Protein AF-A0A0C1QQP1-F1 (afdb_monomer)

Sequence (90 aa):
EVLADGGYDGNNTYGFLENQNIKPTIPPPKNAKKATEKHRSDTINYIREKGYHAWYNKNKYGRREIVENTICRYKSIIGAKLRSRKWDNQ

Structure (mmCIF, N/CA/C/O backbone):
data_AF-A0A0C1QQP1-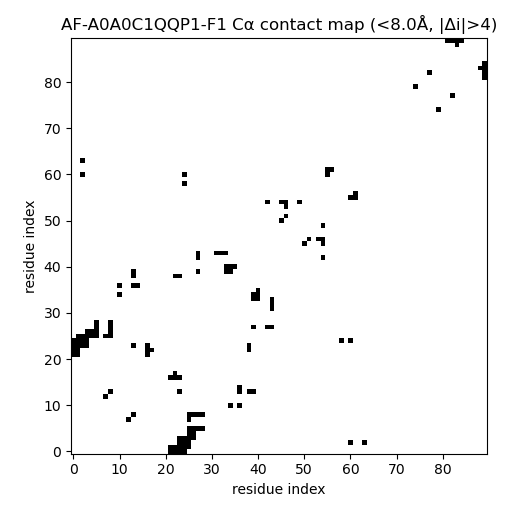F1
#
_entry.id   AF-A0A0C1QQP1-F1
#
loop_
_atom_site.group_PDB
_atom_site.id
_atom_site.type_symbol
_atom_site.label_atom_id
_atom_site.label_alt_id
_atom_site.label_comp_id
_atom_site.label_asym_id
_atom_site.label_entity_id
_atom_site.label_seq_id
_atom_site.pdbx_PDB_ins_code
_atom_site.Cartn_x
_atom_site.Cartn_y
_atom_site.Cartn_z
_atom_site.occupancy
_atom_site.B_iso_or_equiv
_atom_site.auth_seq_id
_atom_site.auth_comp_id
_atom_site.auth_asym_id
_atom_site.auth_atom_id
_atom_site.pdbx_PDB_model_num
ATOM 1 N N . GLU A 1 1 ? -2.924 -12.307 0.757 1.00 87.19 1 GLU A N 1
ATOM 2 C CA . GLU A 1 1 ? -3.009 -10.853 1.024 1.00 87.19 1 GLU A CA 1
ATOM 3 C C . GLU A 1 1 ? -2.771 -10.104 -0.277 1.00 87.19 1 GLU A C 1
ATOM 5 O O . GLU A 1 1 ? -2.084 -10.640 -1.138 1.00 87.19 1 GLU A O 1
ATOM 10 N N . VAL A 1 2 ? -3.336 -8.911 -0.428 1.00 91.12 2 VAL A N 1
ATOM 11 C CA . VAL A 1 2 ? -3.120 -8.037 -1.590 1.00 91.12 2 VAL A CA 1
ATOM 12 C C . VAL A 1 2 ? -2.441 -6.759 -1.122 1.00 91.12 2 VAL A C 1
ATOM 14 O O . VAL A 1 2 ? -2.859 -6.163 -0.132 1.00 91.12 2 VAL A O 1
ATOM 17 N N . LEU A 1 3 ? -1.391 -6.356 -1.836 1.00 92.25 3 LEU A N 1
ATOM 18 C CA . LEU A 1 3 ? -0.699 -5.082 -1.657 1.00 92.25 3 LEU A CA 1
ATOM 19 C C . LEU A 1 3 ? -1.138 -4.147 -2.781 1.00 92.25 3 LEU A C 1
ATOM 21 O O . LEU A 1 3 ? -0.874 -4.430 -3.950 1.00 92.25 3 LEU A O 1
ATOM 25 N N . ALA A 1 4 ? -1.787 -3.042 -2.437 1.00 91.31 4 ALA A N 1
ATOM 26 C CA . ALA A 1 4 ? -2.221 -2.046 -3.411 1.00 91.31 4 ALA A CA 1
ATOM 27 C C . ALA A 1 4 ? -1.867 -0.636 -2.929 1.00 91.31 4 ALA A C 1
ATOM 29 O O . ALA A 1 4 ? -1.655 -0.426 -1.736 1.00 91.31 4 ALA A O 1
ATOM 30 N N . ASP A 1 5 ? -1.769 0.309 -3.863 1.00 89.19 5 ASP A N 1
ATOM 31 C CA . ASP A 1 5 ? -1.539 1.712 -3.530 1.00 89.19 5 ASP A CA 1
ATOM 32 C C . ASP A 1 5 ? -2.806 2.352 -2.962 1.00 89.19 5 ASP A C 1
ATOM 34 O O . ASP A 1 5 ? -3.903 1.799 -3.050 1.00 89.19 5 ASP A O 1
ATOM 38 N N . GLY A 1 6 ? -2.649 3.544 -2.385 1.00 87.81 6 GLY A N 1
ATOM 39 C CA . GLY A 1 6 ? -3.762 4.285 -1.794 1.00 87.81 6 GLY A CA 1
ATOM 40 C C . GLY A 1 6 ? -4.873 4.649 -2.786 1.00 87.81 6 GLY A C 1
ATOM 41 O O . GLY A 1 6 ? -5.966 4.988 -2.346 1.00 87.81 6 GLY A O 1
ATOM 42 N N . GLY A 1 7 ? -4.645 4.540 -4.102 1.00 88.62 7 GLY A N 1
ATOM 43 C CA . GLY A 1 7 ? -5.693 4.702 -5.113 1.00 88.62 7 GLY A CA 1
ATOM 44 C C . GLY A 1 7 ? -6.753 3.599 -5.056 1.00 88.62 7 GLY A C 1
ATOM 45 O O . GLY A 1 7 ? -7.888 3.818 -5.467 1.00 88.62 7 GLY A O 1
ATOM 46 N N . TYR A 1 8 ? -6.417 2.443 -4.478 1.00 89.81 8 TYR A N 1
ATOM 47 C CA . TYR A 1 8 ? -7.349 1.343 -4.232 1.00 89.81 8 TYR A CA 1
ATOM 48 C C . TYR A 1 8 ? -8.031 1.422 -2.857 1.00 89.81 8 TYR A C 1
ATOM 50 O O . TYR A 1 8 ? -8.703 0.464 -2.472 1.00 89.81 8 TYR A O 1
ATOM 58 N N . ASP A 1 9 ? -7.894 2.521 -2.102 1.00 88.25 9 ASP A N 1
ATOM 59 C CA . ASP A 1 9 ? -8.624 2.726 -0.842 1.00 88.25 9 ASP A CA 1
ATOM 60 C C . ASP A 1 9 ? -10.095 3.108 -1.102 1.00 88.25 9 ASP A C 1
ATOM 62 O O . ASP A 1 9 ? -10.489 4.264 -0.967 1.00 88.25 9 ASP A O 1
ATOM 66 N N . GLY A 1 10 ? -10.925 2.137 -1.490 1.00 87.00 10 GLY A N 1
ATOM 67 C CA . GLY A 1 10 ? -12.347 2.356 -1.770 1.00 87.00 10 GLY A CA 1
ATOM 68 C C . GLY A 1 10 ? -13.237 1.233 -1.247 1.00 87.00 10 GLY A C 1
ATOM 69 O O . GLY A 1 10 ? -12.856 0.073 -1.245 1.00 87.00 10 GLY A O 1
ATOM 70 N N . ASN A 1 11 ? -14.461 1.546 -0.831 1.00 85.56 11 ASN A N 1
ATOM 71 C CA . ASN A 1 11 ? -15.357 0.562 -0.204 1.00 85.56 11 ASN A CA 1
ATOM 72 C C . ASN A 1 11 ? -15.583 -0.692 -1.071 1.00 85.56 11 ASN A C 1
ATOM 74 O O . ASN A 1 11 ? -15.521 -1.814 -0.575 1.00 85.56 11 ASN A O 1
ATOM 78 N N . ASN A 1 12 ? -15.740 -0.518 -2.387 1.00 88.19 12 ASN A N 1
ATOM 79 C CA . ASN A 1 12 ? -15.924 -1.636 -3.316 1.00 88.19 12 ASN A CA 1
ATOM 80 C C . ASN A 1 12 ? -14.708 -2.575 -3.368 1.00 88.19 12 ASN A C 1
ATOM 82 O O . ASN A 1 12 ? -14.884 -3.785 -3.507 1.00 88.19 12 ASN A O 1
ATOM 86 N N . THR A 1 13 ? -13.482 -2.047 -3.257 1.00 90.62 13 THR A N 1
ATOM 87 C CA . THR A 1 13 ? -12.268 -2.878 -3.286 1.00 90.62 13 THR A CA 1
ATOM 88 C C . THR A 1 13 ? -12.156 -3.695 -2.005 1.00 90.62 13 THR A C 1
ATOM 90 O O . THR A 1 13 ? -11.921 -4.899 -2.079 1.00 90.62 13 THR A O 1
ATOM 93 N N . TYR A 1 14 ? -12.400 -3.085 -0.842 1.00 90.12 14 TYR A N 1
ATOM 94 C CA . TYR A 1 14 ? -12.415 -3.803 0.432 1.00 90.12 14 TYR A CA 1
ATOM 95 C C . TYR A 1 14 ? -13.529 -4.847 0.480 1.00 90.12 14 TYR A C 1
ATOM 97 O O . TYR A 1 14 ? -13.244 -5.983 0.839 1.00 90.12 14 TYR A O 1
ATOM 105 N N . GLY A 1 15 ? -14.750 -4.516 0.047 1.00 89.56 15 GLY A N 1
ATOM 106 C CA . GLY A 1 15 ? -15.861 -5.471 0.001 1.00 89.56 15 GLY A CA 1
ATOM 107 C C . GLY A 1 15 ? -15.577 -6.666 -0.914 1.00 89.56 15 GLY A C 1
ATOM 108 O O . GLY A 1 15 ? -15.827 -7.811 -0.542 1.00 89.56 15 GLY A O 1
ATOM 109 N N . PHE A 1 16 ? -14.979 -6.433 -2.088 1.00 92.19 16 PHE A N 1
ATOM 110 C CA . PHE A 1 16 ? -14.542 -7.518 -2.970 1.00 92.19 16 PHE A CA 1
ATOM 111 C C . PHE A 1 16 ? -13.477 -8.405 -2.310 1.00 92.19 16 PHE A C 1
ATOM 113 O O . PHE A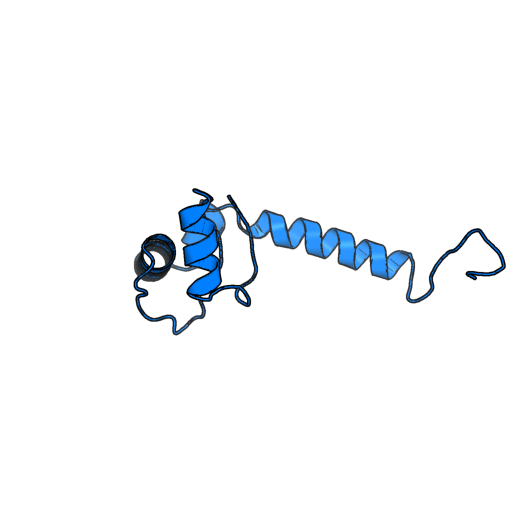 1 16 ? -13.583 -9.630 -2.346 1.00 92.19 16 PHE A O 1
ATOM 120 N N . LEU A 1 17 ? -12.462 -7.803 -1.686 1.00 92.25 17 LEU A N 1
ATOM 121 C CA . LEU A 1 17 ? -11.371 -8.536 -1.042 1.00 92.25 17 LEU A CA 1
ATOM 122 C C . LEU A 1 17 ? -11.846 -9.317 0.191 1.00 92.25 17 LEU A C 1
ATOM 124 O O . LEU A 1 17 ? -11.429 -10.459 0.374 1.00 92.25 17 LEU A O 1
ATOM 128 N N . GLU A 1 18 ? -12.751 -8.744 0.984 1.00 88.94 18 GLU A N 1
ATOM 129 C CA . GLU A 1 18 ? -13.404 -9.411 2.115 1.00 88.94 18 GLU A CA 1
ATOM 130 C C . GLU A 1 18 ? -14.219 -10.623 1.649 1.00 88.94 18 GLU A C 1
ATOM 132 O O . GLU A 1 18 ? -14.045 -11.712 2.195 1.00 88.94 18 GLU A O 1
ATOM 137 N N . ASN A 1 19 ? -15.010 -10.485 0.579 1.00 91.56 19 ASN A N 1
ATOM 138 C CA . ASN A 1 19 ? -15.772 -11.597 -0.004 1.00 91.56 19 ASN A CA 1
ATOM 139 C C . ASN A 1 19 ? -14.879 -12.734 -0.523 1.00 91.56 19 ASN A C 1
ATOM 141 O O . ASN A 1 19 ? -15.269 -13.897 -0.488 1.00 91.56 19 ASN A O 1
ATOM 145 N N . GLN A 1 20 ? -13.680 -12.408 -1.005 1.00 92.81 20 GLN A N 1
ATOM 146 C CA . GLN A 1 20 ? -12.687 -13.391 -1.449 1.00 92.81 20 GLN A CA 1
ATOM 147 C C . GLN A 1 20 ? -11.804 -13.913 -0.300 1.00 92.81 20 GLN A C 1
ATOM 149 O O . GLN A 1 20 ? -10.886 -14.698 -0.536 1.00 92.81 20 GLN A O 1
ATOM 154 N N . ASN A 1 21 ? -12.055 -13.486 0.944 1.00 90.69 21 ASN A N 1
ATOM 155 C CA . ASN A 1 21 ? -11.255 -13.811 2.125 1.00 90.69 21 ASN A CA 1
ATOM 156 C C . ASN A 1 21 ? -9.760 -13.446 1.970 1.00 90.69 21 ASN A C 1
ATOM 158 O O . ASN A 1 21 ? -8.855 -14.128 2.460 1.00 90.69 21 ASN A O 1
ATOM 162 N N . ILE A 1 22 ? -9.480 -12.353 1.256 1.00 92.31 22 ILE A N 1
ATOM 163 C CA . ILE A 1 22 ? -8.135 -11.848 0.991 1.00 92.31 22 ILE A CA 1
ATOM 164 C C . ILE A 1 22 ? -7.868 -10.655 1.904 1.00 92.31 22 ILE A C 1
ATOM 166 O O . ILE A 1 22 ? -8.513 -9.620 1.794 1.00 92.31 22 ILE A O 1
ATOM 170 N N . LYS A 1 23 ? -6.827 -10.741 2.741 1.00 91.12 23 LYS A N 1
ATOM 171 C CA . LYS A 1 23 ? -6.365 -9.602 3.551 1.00 91.12 23 LYS A CA 1
ATOM 172 C C . LYS A 1 23 ? -5.932 -8.415 2.658 1.00 91.12 23 LYS A C 1
ATOM 174 O O . LYS A 1 23 ? -4.927 -8.565 1.947 1.00 91.12 23 LYS A O 1
ATOM 179 N N . PRO A 1 24 ? -6.584 -7.239 2.739 1.00 91.62 24 PRO A N 1
ATOM 180 C CA . PRO A 1 24 ? -6.129 -6.025 2.070 1.00 91.62 24 PRO A CA 1
ATOM 181 C C . PRO A 1 24 ? -4.991 -5.361 2.853 1.00 91.62 24 PRO A C 1
ATOM 183 O O . PRO A 1 24 ? -5.090 -5.152 4.061 1.00 91.62 24 PRO A O 1
ATOM 186 N N . THR A 1 25 ? -3.910 -5.004 2.162 1.00 93.50 25 THR A N 1
ATOM 187 C CA . THR A 1 25 ? -2.808 -4.184 2.684 1.00 93.50 25 THR A CA 1
ATOM 188 C C . THR A 1 25 ? -2.677 -2.947 1.806 1.00 93.50 25 THR A C 1
ATOM 190 O O . THR A 1 25 ? -1.886 -2.909 0.864 1.00 93.50 25 THR A O 1
ATOM 193 N N . ILE A 1 26 ? -3.513 -1.956 2.103 1.00 92.50 26 ILE A N 1
ATOM 194 C CA . ILE A 1 26 ? -3.670 -0.728 1.326 1.00 92.50 26 ILE A CA 1
ATOM 195 C C . ILE A 1 26 ? -3.492 0.450 2.291 1.00 92.50 26 ILE A C 1
ATOM 197 O O . ILE A 1 26 ? -4.110 0.439 3.359 1.00 92.50 26 ILE A O 1
ATOM 201 N N . PRO A 1 27 ? -2.629 1.434 1.987 1.00 91.31 27 PRO A N 1
ATOM 202 C CA . PRO A 1 27 ? -2.436 2.582 2.856 1.00 91.31 27 PRO A CA 1
ATOM 203 C C . PRO A 1 27 ? -3.645 3.524 2.734 1.00 91.31 27 PRO A C 1
ATOM 205 O O . PRO A 1 27 ? -3.927 4.007 1.635 1.00 91.31 27 PRO A O 1
ATOM 208 N N . PRO A 1 28 ? -4.357 3.825 3.833 1.00 89.56 28 PRO A N 1
ATOM 209 C CA . PRO A 1 28 ? -5.457 4.776 3.792 1.00 89.56 28 PRO A CA 1
ATOM 210 C C . PRO A 1 28 ? -4.927 6.215 3.633 1.00 89.56 28 PRO A C 1
ATOM 212 O O . PRO A 1 28 ? -3.808 6.520 4.064 1.00 89.56 28 PRO A O 1
ATOM 215 N N . PRO A 1 29 ? -5.723 7.141 3.071 1.00 86.62 29 PRO A N 1
ATOM 216 C CA . PRO A 1 29 ? -5.351 8.546 2.975 1.00 86.62 29 PRO A CA 1
ATOM 217 C C . PRO A 1 29 ? -5.179 9.172 4.366 1.00 86.62 29 PRO A C 1
ATOM 219 O O . PRO A 1 29 ? -5.812 8.765 5.340 1.00 86.62 29 PRO A O 1
ATOM 222 N N . LYS A 1 30 ? -4.362 10.228 4.462 1.00 80.88 30 LYS A N 1
ATOM 223 C CA . LYS A 1 30 ? -4.031 10.893 5.740 1.00 80.88 30 LYS A CA 1
ATOM 224 C C . LYS A 1 30 ? -5.268 11.317 6.549 1.00 80.88 30 LYS A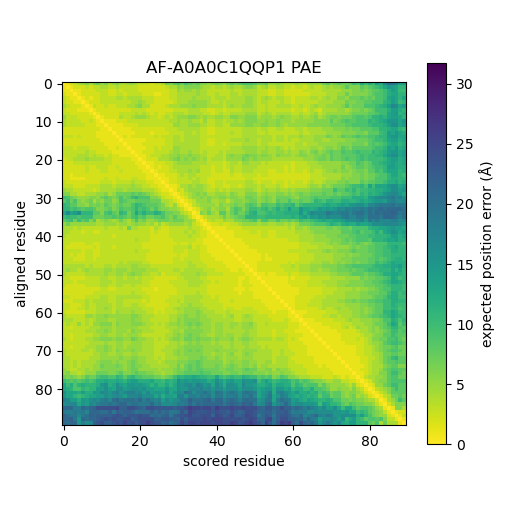 C 1
ATOM 226 O O . LYS A 1 30 ? -5.269 11.220 7.770 1.00 80.88 30 LYS A O 1
ATOM 231 N N . ASN A 1 31 ? -6.328 11.736 5.857 1.00 80.75 31 ASN A N 1
ATOM 232 C CA . ASN A 1 31 ? -7.590 12.183 6.453 1.00 80.75 31 ASN A CA 1
ATOM 233 C C . ASN A 1 31 ? -8.680 11.095 6.433 1.00 80.75 31 ASN A C 1
ATOM 235 O O . ASN A 1 31 ? -9.872 11.411 6.463 1.00 80.75 31 ASN A O 1
ATOM 239 N N . ALA A 1 32 ? -8.298 9.816 6.353 1.00 82.00 32 ALA A N 1
ATOM 240 C CA . ALA A 1 32 ? -9.252 8.719 6.313 1.00 82.00 32 ALA A CA 1
ATOM 241 C C . ALA A 1 32 ? -10.137 8.697 7.566 1.00 82.00 32 ALA A C 1
ATOM 243 O O . ALA A 1 32 ? -9.671 8.744 8.715 1.00 82.00 32 ALA A O 1
ATOM 244 N N . LYS A 1 33 ? -11.445 8.612 7.325 1.00 80.25 33 LYS A N 1
ATOM 245 C CA . LYS A 1 33 ? -12.464 8.394 8.351 1.00 80.25 33 LYS A CA 1
ATOM 246 C C . LYS A 1 33 ? -12.731 6.900 8.494 1.00 80.25 33 LYS A C 1
ATOM 248 O O . LYS A 1 33 ? -12.488 6.138 7.561 1.00 80.25 33 LYS A O 1
ATOM 253 N N . LYS A 1 34 ? -13.235 6.508 9.669 1.00 74.81 34 LYS A N 1
ATOM 254 C CA . LYS A 1 34 ? -13.667 5.129 9.921 1.00 74.81 34 LYS A CA 1
ATOM 255 C C . LYS A 1 34 ? -14.621 4.680 8.813 1.00 74.81 34 LYS A C 1
ATOM 257 O O . LYS A 1 34 ? -15.462 5.460 8.369 1.00 74.81 34 LYS A O 1
ATOM 262 N N . ALA A 1 35 ? -14.430 3.447 8.379 1.00 76.81 35 ALA A N 1
ATOM 263 C CA . ALA A 1 35 ? -15.181 2.809 7.315 1.00 76.81 35 ALA A CA 1
ATOM 264 C C . ALA A 1 35 ? -16.110 1.737 7.896 1.00 76.81 35 ALA A C 1
ATOM 266 O O . ALA A 1 35 ? -15.917 1.299 9.034 1.00 76.81 35 ALA A O 1
ATOM 267 N N . THR A 1 36 ? -17.087 1.295 7.112 1.00 76.94 36 THR A N 1
ATOM 268 C CA . THR A 1 36 ? -17.930 0.151 7.487 1.00 76.94 36 THR A CA 1
ATOM 269 C C . THR A 1 36 ? -17.123 -1.147 7.435 1.00 76.94 36 THR A C 1
ATOM 271 O O . THR A 1 36 ? -17.317 -2.042 8.252 1.00 76.94 36 THR A O 1
ATOM 274 N N . GLU A 1 37 ? -16.167 -1.216 6.513 1.00 81.94 37 GLU A N 1
ATOM 275 C CA . GLU A 1 37 ? -15.306 -2.364 6.271 1.00 81.94 37 GLU A CA 1
ATOM 276 C C . GLU A 1 37 ? -14.296 -2.519 7.409 1.00 81.94 37 GLU A C 1
ATOM 278 O O . GLU A 1 37 ? -13.545 -1.593 7.760 1.00 81.94 37 GLU A O 1
ATOM 283 N N . LYS A 1 38 ? -14.271 -3.719 7.993 1.00 84.00 38 LYS A N 1
ATOM 284 C CA . LYS A 1 38 ? -13.515 -4.002 9.213 1.00 84.00 38 LYS A CA 1
ATOM 285 C C . LYS A 1 38 ? -12.019 -3.822 8.981 1.00 84.00 38 LYS A C 1
ATOM 287 O O . LYS A 1 38 ? -11.360 -3.127 9.752 1.00 84.00 38 LYS A O 1
ATOM 292 N N . HIS A 1 39 ? -11.487 -4.361 7.881 1.00 86.06 39 HIS A N 1
ATOM 293 C CA . HIS A 1 39 ? -10.051 -4.278 7.599 1.00 86.06 39 HIS A CA 1
ATOM 294 C C . HIS A 1 39 ? -9.553 -2.845 7.398 1.00 86.06 39 HIS A C 1
ATOM 296 O O . HIS A 1 39 ? -8.447 -2.503 7.837 1.00 86.06 39 HIS A O 1
ATOM 302 N N . ARG A 1 40 ? -10.364 -1.997 6.756 1.00 88.81 40 ARG A N 1
ATOM 303 C CA . ARG A 1 40 ? -10.037 -0.584 6.553 1.00 88.81 40 ARG A CA 1
ATOM 304 C C . ARG A 1 40 ? -10.047 0.170 7.880 1.00 88.81 40 ARG A C 1
ATOM 306 O O . ARG A 1 40 ? -9.084 0.867 8.200 1.00 88.81 40 ARG A O 1
ATOM 313 N N . SER A 1 41 ? -11.091 -0.015 8.686 1.00 88.69 41 SER A N 1
ATOM 314 C CA . SER A 1 41 ? -11.205 0.606 10.010 1.00 88.69 41 SER A CA 1
ATOM 315 C C . SER A 1 41 ? -10.096 0.176 10.970 1.00 88.69 41 SER A C 1
ATOM 317 O O . SER A 1 41 ? -9.506 1.031 11.635 1.00 88.69 41 SER A O 1
ATOM 319 N N . ASP A 1 42 ? -9.750 -1.111 11.001 1.00 89.75 42 ASP A N 1
ATOM 320 C CA . ASP A 1 42 ? -8.653 -1.639 11.819 1.00 89.75 42 ASP A CA 1
ATOM 321 C C . ASP A 1 42 ? -7.308 -1.037 11.404 1.00 89.75 42 ASP A C 1
ATOM 323 O O . ASP A 1 42 ? -6.506 -0.639 12.252 1.00 89.75 42 ASP A O 1
ATOM 327 N N . THR A 1 43 ? -7.079 -0.901 10.096 1.00 90.88 43 THR A N 1
ATOM 328 C CA . THR A 1 43 ? -5.875 -0.268 9.549 1.00 90.88 43 THR A CA 1
ATOM 329 C C . THR A 1 43 ? -5.773 1.199 9.966 1.00 90.88 43 THR A C 1
ATOM 331 O O . THR A 1 43 ? -4.728 1.628 10.458 1.00 90.88 43 THR A O 1
ATOM 334 N N . ILE A 1 44 ? -6.862 1.961 9.837 1.00 91.00 44 ILE A N 1
ATOM 335 C CA . ILE A 1 44 ? -6.915 3.374 10.241 1.00 91.00 44 ILE A CA 1
ATOM 336 C C . ILE A 1 44 ? -6.675 3.523 11.746 1.00 91.00 44 ILE A C 1
ATOM 338 O O . ILE A 1 44 ? -5.888 4.375 12.157 1.00 91.00 44 ILE A O 1
ATOM 342 N N . ASN A 1 45 ? -7.324 2.703 12.576 1.00 91.88 45 ASN A N 1
ATOM 343 C CA . ASN A 1 45 ? -7.147 2.746 14.028 1.00 91.88 45 ASN A CA 1
ATOM 344 C C . ASN A 1 45 ? -5.704 2.404 14.420 1.00 91.88 45 ASN A C 1
ATOM 346 O O . ASN A 1 45 ? -5.102 3.127 15.210 1.00 91.88 45 ASN A O 1
ATOM 350 N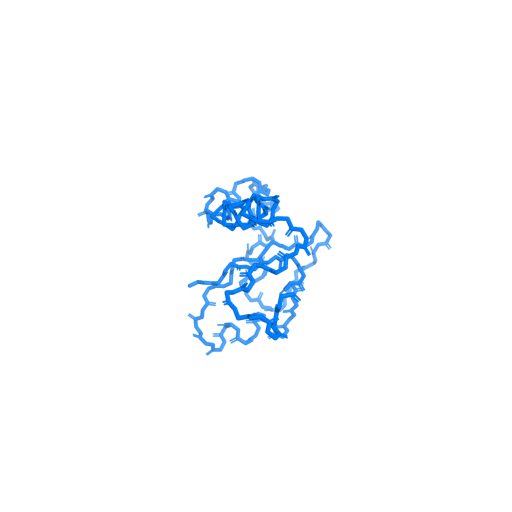 N . TYR A 1 46 ? -5.117 1.370 13.811 1.00 92.88 46 TYR A N 1
ATOM 351 C CA . TYR A 1 46 ? -3.728 0.991 14.061 1.00 92.88 46 TYR A CA 1
ATOM 352 C C . TYR A 1 46 ? -2.750 2.110 13.680 1.00 92.88 46 TYR A C 1
ATOM 354 O O . TYR A 1 46 ? -1.829 2.412 14.437 1.00 92.88 46 TYR A O 1
ATOM 362 N N . ILE A 1 47 ? -2.961 2.765 12.532 1.00 92.62 47 ILE A N 1
ATOM 363 C CA . ILE A 1 47 ? -2.144 3.909 12.105 1.00 92.62 47 ILE A CA 1
ATOM 364 C C . ILE A 1 47 ? -2.315 5.096 13.062 1.00 92.62 47 ILE A C 1
ATOM 366 O O . ILE A 1 47 ? -1.335 5.778 13.348 1.00 92.62 47 ILE A O 1
ATOM 370 N N . ARG A 1 48 ? -3.519 5.342 13.590 1.00 91.00 48 ARG A N 1
ATOM 371 C CA . ARG A 1 48 ? -3.750 6.406 14.584 1.00 91.00 48 ARG A CA 1
ATOM 372 C C . ARG A 1 48 ? -3.075 6.120 15.924 1.00 91.00 48 ARG A C 1
ATOM 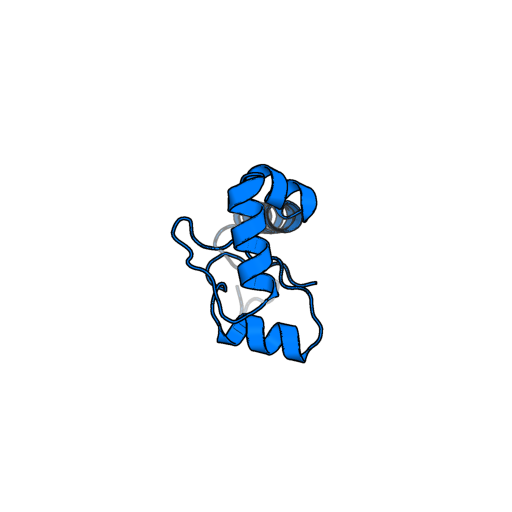374 O O . ARG A 1 48 ? -2.592 7.050 16.553 1.00 91.00 48 ARG A O 1
ATOM 381 N N . GLU A 1 49 ? 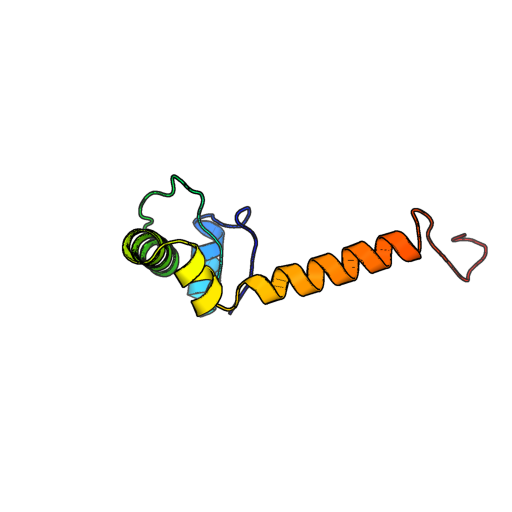-3.039 4.861 16.349 1.00 93.69 49 GLU A N 1
ATOM 382 C CA . GLU A 1 49 ? -2.461 4.463 17.636 1.00 93.69 49 GLU A CA 1
ATOM 383 C C . GLU A 1 49 ? -0.929 4.339 17.588 1.00 93.69 49 GLU A C 1
ATOM 385 O O . GLU A 1 49 ? -0.240 4.783 18.502 1.00 93.69 49 GLU A O 1
ATOM 390 N N . LYS A 1 50 ? -0.383 3.707 16.540 1.00 93.81 50 LYS A N 1
ATOM 391 C CA . LYS A 1 50 ? 1.047 3.351 16.439 1.00 93.81 50 LYS A CA 1
ATOM 392 C C . LYS A 1 50 ? 1.813 4.153 15.386 1.00 93.81 50 LYS A C 1
ATOM 394 O O . LYS A 1 50 ? 3.036 4.057 15.318 1.00 93.81 50 LYS A O 1
ATOM 399 N N . GLY A 1 51 ? 1.119 4.924 14.555 1.00 93.25 51 GLY A N 1
ATOM 400 C CA . GLY A 1 51 ? 1.703 5.666 13.442 1.00 93.25 51 GLY A CA 1
ATOM 401 C C . GLY A 1 51 ? 1.807 4.862 12.141 1.00 93.25 51 GLY A C 1
ATOM 402 O O . GLY A 1 51 ? 1.737 3.630 12.106 1.00 93.25 51 GLY A O 1
ATOM 403 N N . TYR A 1 52 ? 2.015 5.586 11.039 1.00 91.94 52 TYR A N 1
ATOM 404 C CA . TYR A 1 52 ? 2.103 5.012 9.692 1.00 91.94 52 TYR A CA 1
ATOM 405 C C . TYR A 1 52 ? 3.319 4.091 9.514 1.00 91.94 52 TYR A C 1
ATOM 407 O O . TYR A 1 52 ? 3.186 2.995 8.976 1.00 91.94 52 TYR A O 1
ATOM 415 N N . HIS A 1 53 ? 4.498 4.481 10.012 1.00 92.81 53 HIS A N 1
ATOM 416 C CA . HIS A 1 53 ? 5.714 3.668 9.877 1.00 92.81 53 HIS A CA 1
ATOM 417 C C . HIS A 1 53 ? 5.616 2.324 10.609 1.00 92.81 53 HIS A C 1
ATOM 419 O O . HIS A 1 53 ? 6.088 1.307 10.100 1.00 92.81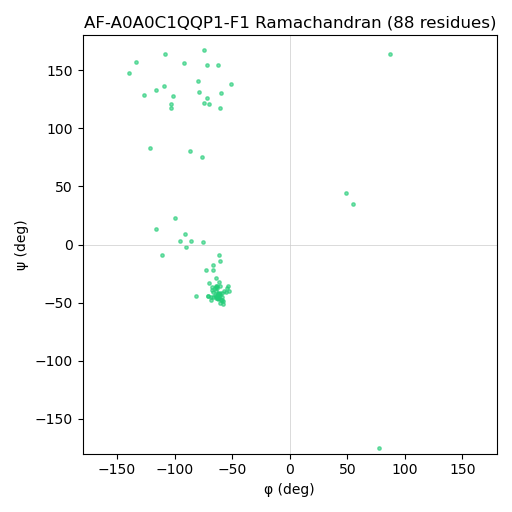 53 HIS A O 1
ATOM 425 N N . ALA A 1 54 ? 4.949 2.284 11.767 1.00 93.94 54 ALA A N 1
ATOM 426 C CA . ALA A 1 54 ? 4.687 1.032 12.468 1.00 93.94 54 ALA A CA 1
ATOM 427 C C . ALA A 1 54 ? 3.804 0.100 11.626 1.00 93.94 54 ALA A C 1
ATOM 429 O O . ALA A 1 54 ? 4.094 -1.090 11.502 1.00 93.94 54 ALA A O 1
ATOM 430 N N . TRP A 1 55 ? 2.762 0.646 10.987 1.00 94.62 55 TRP A N 1
ATOM 431 C CA . TRP A 1 55 ? 1.900 -0.111 10.075 1.00 94.62 55 TRP A CA 1
ATOM 432 C C . TRP A 1 55 ? 2.664 -0.615 8.849 1.00 94.62 55 TRP A C 1
ATOM 434 O O . TRP A 1 55 ? 2.532 -1.785 8.478 1.00 94.62 55 TRP A O 1
ATOM 444 N N . TYR A 1 56 ? 3.496 0.246 8.262 1.00 93.25 56 TYR A N 1
ATOM 445 C CA . TYR A 1 56 ? 4.318 -0.054 7.093 1.00 93.25 56 TYR A CA 1
ATOM 446 C C . TYR A 1 56 ? 5.249 -1.244 7.359 1.00 93.25 56 TYR A C 1
ATOM 448 O O . TYR A 1 56 ? 5.270 -2.210 6.589 1.00 93.25 56 TYR A O 1
ATOM 456 N N . ASN A 1 57 ? 5.961 -1.213 8.489 1.00 93.44 57 ASN A N 1
ATOM 457 C CA . ASN A 1 57 ? 6.880 -2.275 8.895 1.00 93.44 57 ASN A CA 1
ATOM 458 C C . ASN A 1 57 ? 6.133 -3.565 9.251 1.00 93.44 57 ASN A C 1
ATOM 460 O O . ASN A 1 57 ? 6.501 -4.640 8.774 1.00 93.44 57 ASN A O 1
ATOM 464 N N . LYS A 1 58 ? 5.038 -3.465 10.019 1.00 93.19 58 LYS A N 1
ATOM 465 C CA . LYS A 1 58 ? 4.210 -4.618 10.409 1.00 93.19 58 LYS A CA 1
ATOM 466 C C . LYS A 1 58 ? 3.686 -5.392 9.199 1.00 93.19 58 LYS A C 1
ATOM 468 O O . LYS A 1 58 ? 3.654 -6.619 9.227 1.00 93.19 58 LYS A O 1
ATOM 473 N N . ASN A 1 59 ? 3.281 -4.693 8.140 1.00 91.56 59 ASN A N 1
ATOM 474 C CA . ASN A 1 59 ? 2.726 -5.321 6.938 1.00 91.56 59 ASN A CA 1
ATOM 475 C C . ASN A 1 59 ? 3.762 -5.564 5.828 1.00 91.56 59 ASN A C 1
ATOM 477 O O . ASN A 1 59 ? 3.408 -6.050 4.750 1.00 91.56 59 ASN A O 1
ATOM 481 N N . LYS A 1 60 ? 5.044 -5.252 6.075 1.00 92.06 60 LYS A N 1
ATOM 482 C CA . LYS A 1 60 ? 6.123 -5.347 5.079 1.00 92.06 60 LYS A CA 1
ATOM 483 C C . LYS A 1 60 ? 5.723 -4.672 3.757 1.00 92.06 60 LYS A C 1
ATOM 485 O O . LYS A 1 60 ? 5.891 -5.258 2.683 1.00 92.06 60 LYS A O 1
ATOM 490 N N . TYR A 1 61 ? 5.131 -3.477 3.846 1.00 91.50 61 TYR A N 1
ATOM 491 C CA . TYR A 1 61 ? 4.542 -2.782 2.695 1.00 91.50 61 TYR A CA 1
ATOM 492 C C . TYR A 1 61 ? 5.599 -2.398 1.640 1.00 91.50 61 TYR A C 1
ATOM 494 O O . TYR A 1 61 ? 5.326 -2.455 0.443 1.00 91.50 61 TYR A O 1
ATOM 502 N N . GLY A 1 62 ? 6.849 -2.166 2.062 1.00 89.94 62 GLY A N 1
ATOM 503 C CA . GLY A 1 62 ? 7.976 -1.843 1.174 1.00 89.94 62 GLY A CA 1
ATOM 504 C C . GLY A 1 62 ? 8.352 -2.901 0.134 1.00 89.94 62 GLY A C 1
ATOM 505 O O . GLY A 1 62 ? 9.109 -2.608 -0.786 1.00 89.94 62 GLY A O 1
ATOM 506 N N . ARG A 1 63 ? 7.781 -4.115 0.196 1.00 91.69 63 ARG A N 1
ATOM 507 C CA . ARG A 1 63 ? 7.903 -5.112 -0.886 1.00 91.69 63 ARG A CA 1
ATOM 508 C C . ARG A 1 63 ? 7.464 -4.546 -2.240 1.00 91.69 63 ARG A C 1
ATOM 510 O O . ARG A 1 63 ? 8.081 -4.857 -3.255 1.00 91.69 63 ARG A O 1
ATOM 517 N N . ARG A 1 64 ? 6.421 -3.709 -2.251 1.00 90.25 64 ARG A N 1
ATOM 518 C CA . ARG A 1 64 ? 5.908 -3.078 -3.472 1.00 90.25 64 ARG A CA 1
ATOM 519 C C . ARG A 1 64 ? 6.911 -2.084 -4.061 1.00 90.25 64 ARG A C 1
ATOM 521 O O . ARG A 1 64 ? 7.181 -2.144 -5.255 1.00 90.25 64 ARG A O 1
ATOM 528 N N . GLU A 1 65 ? 7.509 -1.242 -3.220 1.00 89.62 65 GLU A N 1
ATOM 529 C CA . GLU A 1 65 ? 8.494 -0.238 -3.645 1.00 89.62 65 GLU A CA 1
ATOM 530 C C . GLU A 1 65 ? 9.728 -0.876 -4.292 1.00 89.62 65 GLU A C 1
ATOM 532 O O . GLU A 1 65 ? 10.265 -0.345 -5.262 1.00 89.62 65 GLU A O 1
ATOM 537 N N . ILE A 1 66 ? 10.160 -2.047 -3.807 1.00 91.88 66 ILE A N 1
ATOM 538 C CA . ILE A 1 66 ? 11.270 -2.795 -4.414 1.00 91.88 66 ILE A CA 1
ATOM 539 C C . ILE A 1 66 ? 10.926 -3.174 -5.857 1.00 91.88 66 ILE A C 1
ATOM 541 O O . ILE A 1 66 ? 11.709 -2.897 -6.764 1.00 91.88 66 ILE A O 1
ATOM 545 N N . VAL A 1 67 ? 9.748 -3.765 -6.078 1.00 91.50 67 VAL A N 1
ATOM 546 C CA . VAL A 1 67 ? 9.300 -4.191 -7.412 1.00 91.50 67 VAL A CA 1
ATOM 547 C C . VAL A 1 67 ? 9.131 -2.990 -8.342 1.00 91.50 67 VAL A C 1
ATOM 549 O O . VAL A 1 67 ? 9.618 -3.016 -9.473 1.00 91.50 67 VAL A O 1
ATOM 552 N N . GLU A 1 68 ? 8.491 -1.919 -7.869 1.00 91.12 68 GLU A N 1
ATOM 553 C CA . GLU A 1 68 ? 8.311 -0.686 -8.642 1.00 91.12 68 GLU A CA 1
ATOM 554 C C . GLU A 1 68 ? 9.655 -0.079 -9.051 1.00 91.12 68 GLU A C 1
ATOM 556 O O . GLU A 1 68 ? 9.851 0.244 -10.224 1.00 91.12 68 GLU A O 1
ATOM 561 N N . ASN A 1 69 ? 10.618 -0.010 -8.129 1.00 94.88 69 ASN A N 1
ATOM 562 C CA . ASN A 1 69 ? 11.963 0.473 -8.424 1.00 94.88 69 ASN A CA 1
ATOM 563 C C . ASN A 1 69 ? 12.697 -0.426 -9.421 1.00 94.88 69 ASN A C 1
ATOM 565 O O . ASN A 1 69 ? 13.370 0.085 -10.317 1.00 94.88 69 ASN A O 1
ATOM 569 N N . THR A 1 70 ? 12.568 -1.751 -9.317 1.00 95.50 70 THR A N 1
ATOM 570 C CA . THR A 1 70 ? 13.153 -2.679 -10.295 1.00 95.50 70 THR A CA 1
ATOM 571 C C . THR A 1 70 ? 12.595 -2.429 -11.694 1.00 95.50 70 THR A C 1
ATOM 573 O O . THR A 1 70 ? 13.370 -2.291 -12.641 1.00 95.50 70 THR A O 1
ATOM 576 N N . ILE A 1 71 ? 11.272 -2.307 -11.831 1.00 93.12 71 ILE A N 1
ATOM 577 C CA . ILE A 1 71 ? 10.626 -2.037 -13.121 1.00 93.12 71 ILE A CA 1
ATOM 578 C C . ILE A 1 71 ? 10.985 -0.645 -13.645 1.00 93.12 71 ILE A C 1
ATOM 580 O O . ILE A 1 71 ? 11.256 -0.498 -14.835 1.00 93.12 71 ILE A O 1
ATOM 584 N N . CYS A 1 72 ? 11.030 0.366 -12.777 1.00 93.19 72 CYS A N 1
ATOM 585 C CA . CYS A 1 72 ? 11.448 1.719 -13.135 1.00 93.19 72 CYS A CA 1
ATOM 586 C C . CYS A 1 72 ? 12.872 1.719 -13.709 1.00 93.19 72 CYS A C 1
ATOM 588 O O . CYS A 1 72 ? 13.090 2.175 -14.829 1.00 93.19 72 CYS A O 1
ATOM 590 N N . ARG A 1 73 ? 13.832 1.103 -13.005 1.00 95.00 73 ARG A N 1
ATOM 591 C CA . ARG A 1 73 ? 15.220 0.973 -13.478 1.00 95.00 73 ARG A CA 1
ATOM 592 C C . ARG A 1 73 ? 15.307 0.195 -14.784 1.00 95.00 73 ARG A C 1
ATOM 594 O O . ARG A 1 73 ? 16.020 0.616 -15.689 1.00 95.00 73 ARG A O 1
ATOM 601 N N . TYR A 1 74 ? 14.570 -0.908 -14.898 1.00 92.94 74 TYR A N 1
ATOM 602 C CA . TYR A 1 74 ? 14.529 -1.697 -16.123 1.00 92.94 74 TYR A CA 1
ATOM 603 C C . TYR A 1 74 ? 14.039 -0.863 -17.314 1.00 92.94 74 TYR A C 1
ATOM 605 O O . TYR A 1 74 ? 14.706 -0.838 -18.346 1.00 92.94 74 TYR A O 1
ATOM 613 N N . LYS A 1 75 ? 12.938 -0.114 -17.145 1.00 89.94 75 LYS A N 1
ATOM 614 C CA . LYS A 1 75 ? 12.402 0.812 -18.157 1.00 89.94 75 LYS A CA 1
ATOM 615 C C . LYS A 1 75 ? 13.415 1.891 -18.548 1.00 89.94 75 LYS A C 1
ATOM 617 O O . LYS A 1 75 ? 13.578 2.163 -19.733 1.00 89.94 75 LYS A O 1
ATOM 622 N N . SER A 1 76 ? 14.141 2.451 -17.583 1.00 90.69 76 SER A N 1
ATOM 623 C CA . SER A 1 76 ? 15.198 3.431 -17.860 1.00 90.69 76 SER A CA 1
ATOM 624 C C . SER A 1 76 ? 16.361 2.841 -18.665 1.00 90.69 76 SER A C 1
ATOM 626 O O . SER A 1 76 ? 16.897 3.523 -19.532 1.00 90.69 76 SER A O 1
ATOM 628 N N . ILE A 1 77 ? 16.734 1.578 -18.421 1.00 91.31 77 ILE A N 1
ATOM 629 C CA . ILE A 1 77 ? 17.817 0.892 -19.147 1.00 91.31 77 ILE A CA 1
ATOM 630 C C . ILE A 1 77 ? 17.415 0.575 -20.592 1.00 91.31 77 ILE A C 1
ATOM 632 O O . ILE A 1 77 ? 18.211 0.778 -21.508 1.00 91.31 77 ILE A O 1
ATOM 636 N N . ILE A 1 78 ? 16.199 0.062 -20.816 1.00 88.75 78 ILE A N 1
ATOM 637 C CA . ILE A 1 78 ? 15.727 -0.246 -22.179 1.00 88.75 78 ILE A CA 1
ATOM 638 C C . ILE A 1 78 ? 15.401 1.025 -22.980 1.00 88.75 78 ILE A C 1
ATOM 640 O O . ILE A 1 78 ? 15.433 1.001 -24.211 1.00 88.75 78 ILE A O 1
ATOM 644 N N . GLY A 1 79 ? 15.148 2.136 -22.284 1.00 84.62 79 GLY A N 1
ATOM 645 C CA . GLY A 1 79 ? 14.793 3.424 -22.862 1.00 84.62 79 GLY A CA 1
ATOM 646 C C . GLY A 1 79 ? 13.332 3.494 -23.311 1.00 84.62 79 GLY A C 1
ATOM 647 O O . GLY A 1 79 ? 12.542 2.573 -23.123 1.00 84.62 79 GLY A O 1
ATOM 648 N N . ALA A 1 80 ? 12.959 4.607 -23.943 1.00 82.62 80 ALA A N 1
ATOM 649 C CA . ALA A 1 80 ? 11.591 4.851 -24.411 1.00 82.62 80 ALA A CA 1
ATOM 650 C C . ALA A 1 80 ? 11.203 4.057 -25.679 1.00 82.62 80 ALA A C 1
ATOM 652 O O . ALA A 1 80 ? 10.112 4.248 -26.209 1.00 82.62 80 ALA A O 1
ATOM 653 N N . LYS A 1 81 ? 12.096 3.203 -26.197 1.00 76.94 81 LYS A N 1
ATOM 654 C CA . LYS A 1 81 ? 11.907 2.478 -27.459 1.00 76.94 81 LYS A CA 1
ATOM 655 C C . LYS A 1 81 ? 11.673 0.996 -27.200 1.00 76.94 81 LYS A C 1
ATOM 657 O O . LYS A 1 81 ? 12.385 0.370 -26.414 1.00 76.94 81 LYS A O 1
ATOM 662 N N . LEU A 1 82 ? 10.710 0.422 -27.913 1.00 74.56 82 LEU A N 1
ATOM 663 C CA . LEU A 1 82 ? 10.496 -1.017 -27.922 1.00 74.56 82 LEU A CA 1
ATOM 664 C C . LEU A 1 82 ? 11.665 -1.681 -28.664 1.00 74.56 82 LEU A C 1
ATOM 666 O O . LEU A 1 82 ? 11.907 -1.405 -29.833 1.00 74.56 82 LEU A O 1
ATOM 670 N N . ARG A 1 83 ? 12.408 -2.574 -28.003 1.00 71.56 83 ARG A N 1
ATOM 671 C CA . ARG A 1 83 ? 13.398 -3.421 -28.685 1.00 71.56 83 ARG A CA 1
ATOM 672 C C . ARG A 1 83 ? 12.714 -4.682 -29.204 1.00 71.56 83 ARG A C 1
ATOM 674 O O . ARG A 1 83 ? 12.785 -5.737 -28.576 1.00 71.56 83 ARG A O 1
ATOM 681 N N . SER A 1 84 ? 12.036 -4.563 -30.342 1.00 76.50 84 SER A N 1
ATOM 682 C CA . SER A 1 84 ? 11.542 -5.723 -31.085 1.00 76.50 84 SER A CA 1
ATOM 683 C C . SER A 1 84 ? 12.665 -6.362 -31.903 1.00 76.50 84 SER A C 1
ATOM 685 O O . SER A 1 84 ? 13.492 -5.672 -32.492 1.00 76.50 84 SER A O 1
ATOM 687 N N . ARG A 1 85 ? 12.686 -7.699 -31.957 1.00 77.06 85 ARG A N 1
ATOM 688 C CA . ARG A 1 85 ? 13.570 -8.477 -32.850 1.00 77.06 85 ARG A CA 1
ATOM 689 C C . ARG A 1 85 ? 12.935 -8.768 -34.216 1.00 77.06 85 ARG A C 1
ATOM 691 O O . ARG A 1 85 ? 13.560 -9.417 -35.045 1.00 77.06 85 ARG A O 1
ATOM 698 N N . LYS A 1 86 ? 11.688 -8.337 -34.428 1.00 79.88 86 LYS A N 1
ATOM 699 C CA . LYS A 1 86 ? 10.984 -8.400 -35.714 1.00 79.88 86 LYS A CA 1
ATOM 700 C C . LYS A 1 86 ? 11.018 -7.018 -36.353 1.00 79.88 86 LYS A C 1
ATOM 702 O O . LYS A 1 86 ? 10.607 -6.067 -35.688 1.00 79.88 86 LYS A O 1
ATOM 707 N N . TRP A 1 87 ? 11.464 -6.953 -37.606 1.00 69.75 87 TRP A N 1
ATOM 708 C CA . TRP A 1 87 ? 11.570 -5.724 -38.397 1.00 69.75 87 TRP A CA 1
ATOM 709 C C . TRP A 1 87 ? 10.260 -4.928 -38.443 1.00 69.75 87 TRP A C 1
ATOM 711 O O . TRP A 1 87 ? 10.294 -3.720 -38.263 1.00 69.75 87 TRP A O 1
ATOM 721 N N . ASP A 1 88 ? 9.111 -5.600 -38.563 1.00 74.75 88 ASP A N 1
ATOM 722 C CA . ASP A 1 88 ? 7.792 -4.942 -38.648 1.00 74.75 88 ASP A CA 1
ATOM 723 C C . ASP A 1 88 ? 7.362 -4.216 -37.363 1.00 74.75 88 ASP A C 1
ATOM 725 O O . ASP A 1 88 ? 6.449 -3.398 -37.374 1.00 74.75 88 ASP A O 1
ATOM 729 N N . ASN A 1 89 ? 7.996 -4.549 -36.240 1.00 65.62 89 ASN A N 1
ATOM 730 C CA . ASN A 1 89 ? 7.642 -4.059 -34.909 1.00 65.62 89 ASN A CA 1
ATOM 731 C C . ASN A 1 89 ? 8.775 -3.212 -34.300 1.00 65.62 89 ASN A C 1
ATOM 733 O O . ASN A 1 89 ? 8.799 -3.025 -33.078 1.00 65.62 89 ASN A O 1
ATOM 737 N N . GLN A 1 90 ? 9.758 -2.821 -35.120 1.00 58.88 90 GLN A N 1
ATOM 738 C CA . GLN A 1 90 ? 10.909 -2.012 -34.723 1.00 58.88 90 GLN A CA 1
ATOM 739 C C . GLN A 1 90 ? 10.615 -0.515 -34.834 1.00 58.88 90 GLN A C 1
ATOM 741 O O . GLN A 1 90 ? 9.922 -0.113 -35.791 1.00 58.88 90 GLN A O 1
#

Radius of gyration: 17.98 Å; Cα contacts (8 Å, |Δi|>4): 74; chains: 1; bounding box: 36×26×56 Å

InterPro domains:
  IPR002559 Transposase IS4-like domain [PF01609] (2-89)

Mean predicted aligned error: 6.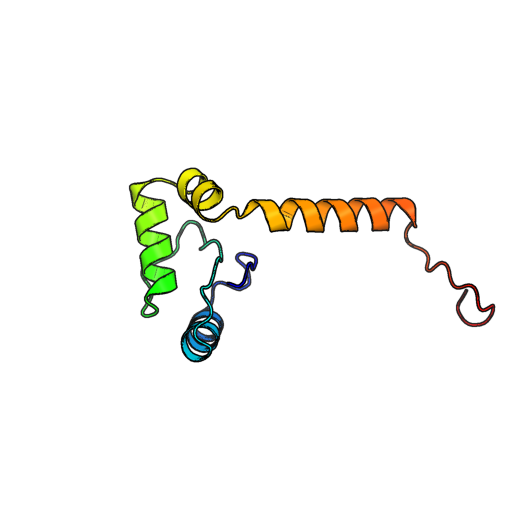23 Å

Solvent-accessible surface area (backbone atoms only — not comparable to full-atom values): 5500 Å² total; per-residue (Å²): 110,46,81,50,58,53,90,60,66,44,72,70,53,52,54,52,31,56,76,69,73,36,52,79,49,55,54,69,59,96,84,64,70,84,51,93,50,63,72,59,28,53,51,53,51,47,29,72,74,64,32,61,67,52,50,39,61,75,67,52,52,64,60,54,57,54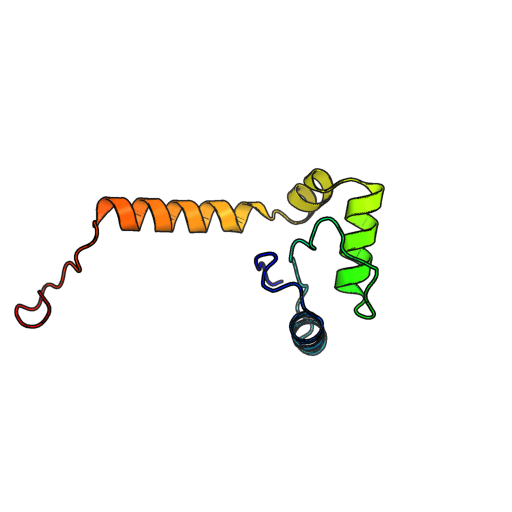,52,52,49,51,52,51,52,50,46,62,73,64,43,99,57,74,86,48,94,46,79,93,62,90

Nearest PDB structures (foldseek):
  6p7b-assembly1_D  TM=3.317E-01  e=2.603E+00  Fowlpox virus

pLDDT: mean 87.76, std 7.04, range [58.88, 95.5]

Secondary structure (DSSP, 8-state):
-EE--GGG-SHHHHHHHHHTTPPEE-PPPTTPPP-SSHHHHHHHHHHHHH-HHHHHHHTTTTHHHHHHHHHHHHHHHH-SS---SSGGG-

Foldseek 3Di:
DDQDEQVCVDPVSLVVCVVVVHQYDYQHDPPDDADPRPNSNVLVVCCVVPNDVVSCVVVVNCVVVVVVVVVVVVCVVVDPDDPDPDPVRD

Organism: NCBI:txid86105